Protein 5AFW (pdb70)

Solvent-accessible surface area: 10982 Å² total

Sequence (169 aa):
EFETIERFMDCRIGRKGATGATTTIYAVEADGDPNAGFEKNKEPGEIQYLIKWKGWSHIHNTWETEETLKQQQNVRGMKKLDNYKKKDQETKRWYNCQQE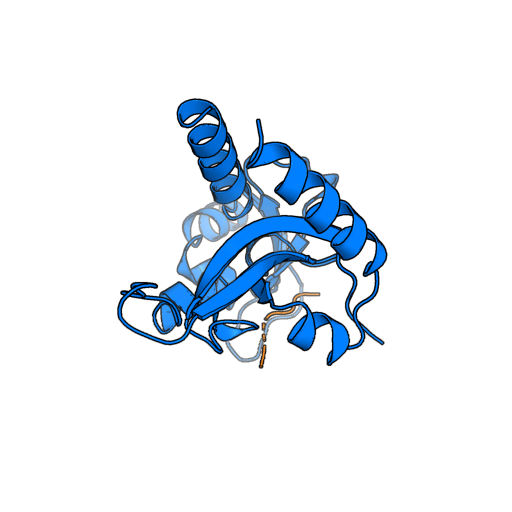LTDDLHKQYQIVERIIAHSNQKSAAGYPDYYCKWQGLPYSECSWEDGALISKKFQACIDEYFSRTSRRRA

Structure (mmCIF, N/CA/C/O backbone):
data_5AFW
#
_entry.id   5AFW
#
_cell.length_a   110.296
_cell.length_b   44.445
_cell.length_c   46.194
_cell.angle_alpha   90.00
_cell.angle_beta   90.00
_cell.angle_gamma   90.00
#
_symmetry.space_group_name_H-M   'P 21 21 2'
#
loop_
_entity.id
_entity.type
_entity.pdbx_description
1 polymer 'CHROMODOMAIN-HELICASE-DNA-BINDING PROTEIN 1'
2 polymer 'LYSINE-SPECIFIC HISTONE DEMETHYLASE 1A'
3 non-polymer 1,2-ETHANEDIOL
4 non-polymer 'CHLORIDE ION'
5 water water
#
loop_
_atom_site.group_PDB
_atom_site.id
_atom_site.type_symbol
_atom_site.label_atom_id
_atom_site.label_alt_id
_atom_site.label_comp_id
_atom_site.label_asym_id
_atom_site.label_entity_id
_atom_site.label_seq_id
_atom_site.pdbx_PDB_ins_code
_atom_site.Cartn_x
_atom_site.Cartn_y
_atom_site.Cartn_z
_atom_site.occupancy
_atom_site.B_iso_or_equiv
_atom_site.auth_seq_id
_atom_site.auth_comp_id
_atom_site.auth_asym_id
_atom_site.auth_atom_id
_atom_site.pdbx_PDB_model_num
ATOM 1 N N . GLU A 1 1 ? 16.700 -7.056 4.434 1.00 86.03 270 GLU A N 1
ATOM 2 C CA . GLU A 1 1 ? 15.645 -6.047 4.346 1.00 83.38 270 GLU A CA 1
ATOM 3 C C . GLU A 1 1 ? 16.203 -4.608 4.363 1.00 82.93 270 GLU A C 1
ATOM 4 O O . GLU A 1 1 ? 17.424 -4.410 4.448 1.00 83.00 270 GLU A O 1
ATOM 10 N N . PHE A 1 2 ? 15.300 -3.609 4.254 1.00 73.88 271 PHE A N 1
ATOM 11 C CA . PHE A 1 2 ? 15.674 -2.203 4.190 1.00 69.59 271 PHE A CA 1
ATOM 12 C C . PHE A 1 2 ? 14.781 -1.346 5.057 1.00 65.61 271 PHE A C 1
ATOM 13 O O . PHE A 1 2 ? 13.730 -1.797 5.508 1.00 66.34 271 PHE A O 1
ATOM 21 N N . GLU A 1 3 ? 15.190 -0.093 5.267 1.00 56.25 272 GLU A N 1
ATOM 22 C CA . GLU A 1 3 ? 14.392 0.853 6.032 1.00 51.56 272 GLU A CA 1
ATOM 23 C C . GLU A 1 3 ? 13.397 1.528 5.103 1.00 52.52 272 GLU A C 1
ATOM 24 O O . GLU A 1 3 ? 13.550 1.510 3.871 1.00 52.38 272 GLU A O 1
ATOM 30 N N . THR A 1 4 ? 12.351 2.098 5.701 1.00 46.18 273 THR A N 1
ATOM 31 C CA . THR A 1 4 ? 11.313 2.774 4.937 1.00 46.73 273 THR A CA 1
ATOM 32 C C . THR A 1 4 ? 11.096 4.128 5.549 1.00 46.66 273 THR A C 1
ATOM 33 O O . THR A 1 4 ? 10.927 4.238 6.771 1.00 44.14 273 THR A O 1
ATOM 37 N N . ILE A 1 5 ? 11.070 5.154 4.694 1.00 43.74 274 ILE A N 1
ATOM 38 C CA . ILE A 1 5 ? 10.814 6.524 5.132 1.00 42.89 274 ILE A CA 1
ATOM 39 C C . ILE A 1 5 ? 9.318 6.596 5.474 1.00 46.98 274 ILE A C 1
ATOM 40 O O . ILE A 1 5 ? 8.490 6.178 4.656 1.00 48.97 274 ILE A O 1
ATOM 45 N N . GLU A 1 6 ? 8.991 7.135 6.667 1.00 43.06 275 GLU A N 1
ATOM 46 C CA . GLU A 1 6 ? 7.573 7.329 7.001 1.00 43.46 275 GLU A CA 1
ATOM 47 C C . GLU A 1 6 ? 7.191 8.766 6.648 1.00 48.63 275 GLU A C 1
ATOM 48 O O . GLU A 1 6 ? 6.183 8.977 5.997 1.00 49.85 275 GLU A O 1
ATOM 54 N N . ARG A 1 7 ? 7.970 9.752 7.113 1.00 44.89 276 ARG A N 1
ATOM 55 C CA . ARG A 1 7 ? 7.679 11.175 6.939 1.00 46.58 276 ARG A CA 1
ATOM 56 C C . ARG A 1 7 ? 8.942 12.023 6.963 1.00 47.85 276 ARG A C 1
ATOM 57 O O . ARG A 1 7 ? 9.846 11.749 7.756 1.00 44.54 276 ARG A O 1
ATOM 65 N N . PHE A 1 8 ? 8.969 13.087 6.123 1.00 47.24 277 PHE A N 1
ATOM 66 C CA . PHE A 1 8 ? 10.018 14.116 6.067 1.00 45.87 277 PHE A CA 1
ATOM 67 C C . PHE A 1 8 ? 9.577 15.125 7.117 1.00 50.44 277 PHE A C 1
ATOM 68 O O . PHE A 1 8 ? 8.443 15.635 7.060 1.00 52.35 277 PHE A O 1
ATOM 76 N N . MET A 1 9 ? 10.407 15.291 8.151 1.00 44.67 278 MET A N 1
ATOM 77 C CA . MET A 1 9 ? 10.136 16.122 9.329 1.00 44.10 278 MET A CA 1
ATOM 78 C C . MET A 1 9 ? 10.650 17.545 9.195 1.00 50.69 278 MET A C 1
ATOM 79 O O . MET A 1 9 ? 10.087 18.469 9.782 1.00 52.12 278 MET A O 1
ATOM 84 N N . ASP A 1 10 ? 11.767 17.722 8.489 1.00 45.79 279 ASP A N 1
ATOM 85 C CA . ASP A 1 10 ? 12.406 19.025 8.407 1.00 46.64 279 ASP A CA 1
ATOM 86 C C . ASP A 1 10 ? 13.487 18.958 7.333 1.00 49.51 279 ASP A C 1
ATOM 87 O O . ASP A 1 10 ? 13.751 17.891 6.773 1.00 45.99 279 ASP A O 1
ATOM 92 N N . CYS A 1 11 ? 14.053 20.114 7.013 1.00 51.06 280 CYS A N 1
ATOM 93 C CA . CYS A 1 11 ? 15.085 20.289 5.999 1.00 53.37 280 CYS A CA 1
ATOM 94 C C . CYS A 1 11 ? 16.060 21.350 6.479 1.00 53.31 280 CYS A C 1
ATOM 95 O O . CYS A 1 11 ? 15.660 22.301 7.149 1.00 55.10 280 CYS A O 1
ATOM 98 N N . ARG A 1 12 ? 17.348 21.191 6.160 1.00 46.02 281 ARG A N 1
ATOM 99 C CA . ARG A 1 12 ? 18.327 22.201 6.519 1.00 45.41 281 ARG A CA 1
ATOM 100 C C . ARG A 1 12 ? 19.495 22.157 5.548 1.00 47.33 281 ARG A C 1
ATOM 101 O O . ARG A 1 12 ? 19.643 21.201 4.779 1.00 45.39 281 ARG A O 1
ATOM 109 N N . ILE A 1 13 ? 20.335 23.183 5.615 1.00 44.61 282 ILE A N 1
ATOM 110 C CA . ILE A 1 13 ? 21.660 23.186 5.004 1.00 43.02 282 ILE A CA 1
ATOM 111 C C . ILE A 1 13 ? 22.520 22.878 6.221 1.00 45.85 282 ILE A C 1
ATOM 112 O O . ILE A 1 13 ? 22.502 23.641 7.199 1.00 47.35 282 ILE A O 1
ATOM 117 N N . GLY A 1 14 ? 23.209 21.748 6.187 1.00 40.05 283 GLY A N 1
ATOM 118 C CA . GLY A 1 14 ? 24.038 21.319 7.312 1.00 37.29 283 GLY A CA 1
ATOM 119 C C . GLY A 1 14 ? 25.444 20.931 6.881 1.00 40.98 283 GLY A C 1
ATOM 120 O O . GLY A 1 14 ? 25.741 20.804 5.682 1.00 41.61 283 GLY A O 1
ATOM 121 N N . ARG A 1 15 ? 26.307 20.740 7.856 1.00 38.10 284 ARG A N 1
ATOM 122 C CA . ARG A 1 15 ? 27.698 20.353 7.620 1.00 37.49 284 ARG A CA 1
ATOM 123 C C . ARG A 1 15 ? 27.785 19.055 6.801 1.00 40.60 284 ARG A C 1
ATOM 124 O O . ARG A 1 15 ? 27.089 18.088 7.110 1.00 38.74 284 ARG A O 1
ATOM 132 N N . LYS A 1 16 ? 28.647 19.019 5.771 1.00 40.57 285 LYS A N 1
ATOM 133 C CA . LYS A 1 16 ? 28.793 17.801 4.970 1.00 40.59 285 LYS A CA 1
ATOM 134 C C . LYS A 1 16 ? 29.190 16.631 5.879 1.00 41.60 285 LYS A C 1
ATOM 135 O O . LYS A 1 16 ? 30.158 16.742 6.636 1.00 41.60 285 LYS A O 1
ATOM 141 N N . GLY A 1 17 ? 28.427 15.534 5.776 1.00 41.07 286 GLY A N 1
ATOM 142 C CA . GLY A 1 17 ? 28.618 14.305 6.540 1.00 39.11 286 GLY A CA 1
ATOM 143 C C . GLY A 1 17 ? 27.864 14.256 7.857 1.00 39.80 286 GLY A C 1
ATOM 144 O O . GLY A 1 17 ? 27.916 13.232 8.550 1.00 39.41 286 GLY A O 1
ATOM 145 N N . ALA A 1 18 ? 27.170 15.356 8.247 1.00 37.80 287 ALA A N 1
ATOM 146 C CA . ALA A 1 18 ? 26.414 15.361 9.523 1.00 35.01 287 ALA A CA 1
ATOM 147 C C . ALA A 1 18 ? 25.054 14.692 9.310 1.00 35.19 287 ALA A C 1
ATOM 148 O O . ALA A 1 18 ? 24.014 15.334 9.391 1.00 33.53 287 ALA A O 1
ATOM 150 N N . THR A 1 19 ? 25.087 13.377 9.042 1.00 33.81 288 THR A N 1
ATOM 151 C CA . THR A 1 19 ? 23.900 12.553 8.752 1.00 33.02 288 THR A CA 1
ATOM 152 C C . THR A 1 19 ? 24.031 11.167 9.376 1.00 37.95 288 THR A C 1
ATOM 153 O O . THR A 1 19 ? 25.154 10.765 9.746 1.00 36.92 288 THR A O 1
ATOM 157 N N . GLY A 1 20 ? 22.907 10.438 9.431 1.00 36.18 289 GLY A N 1
ATOM 158 C CA . GLY A 1 20 ? 22.905 9.054 9.882 1.00 35.69 289 GLY A CA 1
ATOM 159 C C . GLY A 1 20 ? 22.836 8.899 11.376 1.00 36.19 289 GLY A C 1
ATOM 160 O O . GLY A 1 20 ? 22.367 9.801 12.071 1.00 33.26 289 GLY A O 1
ATOM 161 N N . ALA A 1 21 ? 23.276 7.740 11.865 1.00 35.62 290 ALA A N 1
ATOM 162 C CA . ALA A 1 21 ? 23.151 7.347 13.278 1.00 35.16 290 ALA A CA 1
ATOM 163 C C . ALA A 1 21 ? 23.686 8.381 14.311 1.00 37.05 290 ALA A C 1
ATOM 164 O O . ALA A 1 21 ? 23.151 8.476 15.428 1.00 36.44 290 ALA A O 1
ATOM 166 N N . THR A 1 22 ? 24.748 9.144 13.956 1.00 33.60 291 THR A N 1
ATOM 167 C CA . THR A 1 22 ? 25.330 10.148 14.868 1.00 32.78 291 THR A CA 1
ATOM 168 C C . THR A 1 22 ? 24.438 11.370 15.060 1.00 35.11 291 THR A C 1
ATOM 169 O O . THR A 1 22 ? 24.752 12.240 15.874 1.00 34.52 291 THR A O 1
ATOM 173 N N . THR A 1 23 ? 23.307 11.436 14.319 1.00 30.86 292 THR A N 1
ATOM 174 C CA . THR A 1 23 ? 22.409 12.589 14.446 1.00 29.95 292 THR A CA 1
ATOM 175 C C . THR A 1 23 ? 21.138 12.320 15.241 1.00 32.41 292 THR A C 1
ATOM 176 O O . THR A 1 23 ? 20.326 13.238 15.380 1.00 31.24 292 THR A O 1
ATOM 180 N N . THR A 1 24 ? 20.967 11.091 15.799 1.00 29.59 293 THR A N 1
ATOM 181 C CA . THR A 1 24 ? 19.777 10.854 16.644 1.00 29.10 293 THR A CA 1
ATOM 182 C C . THR A 1 24 ? 19.946 11.748 17.886 1.00 31.98 293 THR A C 1
ATOM 183 O O . THR A 1 24 ? 21.079 12.073 18.297 1.00 31.99 293 THR A O 1
ATOM 187 N N . ILE A 1 25 ? 18.824 12.105 18.514 1.00 30.59 294 ILE A N 1
ATOM 188 C CA . ILE A 1 25 ? 18.894 12.952 19.717 1.00 30.71 294 ILE A CA 1
ATOM 189 C C . ILE A 1 25 ? 19.780 12.319 20.804 1.00 35.67 294 ILE A C 1
ATOM 190 O O . ILE A 1 25 ? 20.523 13.041 21.458 1.00 36.39 294 ILE A O 1
ATOM 195 N N . TYR A 1 26 ? 19.773 10.988 20.925 1.00 33.26 295 TYR A N 1
ATOM 196 C CA . TYR A 1 26 ? 20.579 10.306 21.969 1.00 34.07 295 TYR A CA 1
ATOM 197 C C . TYR A 1 26 ? 22.066 10.223 21.608 1.00 35.68 295 TYR A C 1
ATOM 198 O O . TYR A 1 26 ? 22.918 10.290 22.499 1.00 36.45 295 TYR A O 1
ATOM 207 N N . ALA A 1 27 ? 22.394 10.173 20.298 1.00 32.96 296 ALA A N 1
ATOM 208 C CA . ALA A 1 27 ? 23.807 10.219 19.907 1.00 34.12 296 ALA A CA 1
ATOM 209 C C . ALA A 1 27 ? 24.311 11.677 20.151 1.00 36.61 296 ALA A C 1
ATOM 210 O O . ALA A 1 27 ? 25.412 11.861 20.672 1.00 38.89 296 ALA A O 1
ATOM 212 N N . VAL A 1 28 ? 23.468 12.698 19.843 1.00 33.07 297 VAL A N 1
ATOM 213 C CA . VAL A 1 28 ? 23.790 14.123 20.044 1.00 34.19 297 VAL A CA 1
ATOM 214 C C . VAL A 1 28 ? 24.056 14.381 21.529 1.00 40.85 297 VAL A C 1
ATOM 215 O O . VAL A 1 28 ? 25.051 15.031 21.882 1.00 42.23 297 VAL A O 1
ATOM 219 N N . GLU A 1 29 ? 23.189 13.852 22.385 1.00 37.70 298 GLU A N 1
ATOM 220 C CA . GLU A 1 29 ? 23.330 14.016 23.827 1.00 39.70 298 GLU A CA 1
ATOM 221 C C . GLU A 1 29 ? 24.589 13.348 24.382 1.00 45.64 298 GLU A C 1
ATOM 222 O O . GLU A 1 29 ? 25.218 13.872 25.301 1.00 48.83 298 GLU A O 1
ATOM 228 N N . ALA A 1 30 ? 24.957 12.194 23.829 1.00 40.89 299 ALA A N 1
ATOM 229 C CA . ALA A 1 30 ? 26.152 11.474 24.306 1.00 42.95 299 ALA A CA 1
ATOM 230 C C . ALA A 1 30 ? 27.472 11.999 23.748 1.00 48.32 299 ALA A C 1
ATOM 231 O O . ALA A 1 30 ? 28.458 12.072 24.493 1.00 49.46 299 ALA A O 1
ATOM 233 N N . ASP A 1 31 ? 27.500 12.386 22.448 1.00 42.32 300 ASP A N 1
ATOM 234 C CA . ASP A 1 31 ? 28.749 12.749 21.773 1.00 43.33 300 ASP A CA 1
ATOM 235 C C . ASP A 1 31 ? 28.817 14.126 21.132 1.00 46.36 300 ASP A C 1
ATOM 236 O O . ASP A 1 31 ? 29.857 14.478 20.591 1.00 46.91 300 ASP A O 1
ATOM 241 N N . GLY A 1 32 ? 27.762 14.911 21.230 1.00 40.64 301 GLY A N 1
ATOM 242 C CA . GLY A 1 32 ? 27.733 16.237 20.637 1.00 39.49 301 GLY A CA 1
ATOM 243 C C . GLY A 1 32 ? 27.129 16.187 19.256 1.00 41.63 301 GLY A C 1
ATOM 244 O O . GLY A 1 32 ? 27.125 15.150 18.592 1.00 38.47 301 GLY A O 1
ATOM 245 N N . ASP A 1 33 ? 26.546 17.299 18.861 1.00 39.83 302 ASP A N 1
ATOM 246 C CA . ASP A 1 33 ? 25.892 17.387 17.578 1.00 37.66 302 ASP A CA 1
ATOM 247 C C . ASP A 1 33 ? 26.943 17.409 16.446 1.00 41.25 302 ASP A C 1
ATOM 248 O O . ASP A 1 33 ? 27.814 18.272 16.464 1.00 41.05 302 ASP A O 1
ATOM 253 N N . PRO A 1 34 ? 26.894 16.464 15.454 1.00 37.04 303 PRO A N 1
ATOM 254 C CA . PRO A 1 34 ? 27.862 16.508 14.338 1.00 37.10 303 PRO A CA 1
ATOM 255 C C . PRO A 1 34 ? 27.748 17.795 13.537 1.00 38.61 303 PRO A C 1
ATOM 256 O O . PRO A 1 34 ? 28.684 18.148 12.832 1.00 38.10 303 PRO A O 1
ATOM 260 N N . ASN A 1 35 ? 26.619 18.496 13.659 1.00 36.20 304 ASN A N 1
ATOM 261 C CA . ASN A 1 35 ? 26.383 19.748 12.944 1.00 37.17 304 ASN A CA 1
ATOM 262 C C . ASN A 1 35 ? 26.642 20.957 13.876 1.00 39.31 304 ASN A C 1
ATOM 263 O O . ASN A 1 35 ? 26.349 22.062 13.466 1.00 38.29 304 ASN A O 1
ATOM 268 N N . ALA A 1 36 ? 27.111 20.767 15.147 1.00 39.50 305 ALA A N 1
ATOM 269 C CA . ALA A 1 36 ? 27.298 21.936 16.034 1.00 39.67 305 ALA A CA 1
ATOM 270 C C . ALA A 1 36 ? 28.219 23.012 15.476 1.00 43.19 305 ALA A C 1
ATOM 271 O O . ALA A 1 36 ? 29.274 22.692 14.936 1.00 42.17 305 ALA A O 1
ATOM 273 N N . GLY A 1 37 ? 27.793 24.271 15.636 1.00 43.03 306 GLY A N 1
ATOM 274 C CA . GLY A 1 37 ? 28.525 25.463 15.215 1.00 44.36 306 GLY A CA 1
ATOM 275 C C . GLY A 1 37 ? 28.655 25.633 13.720 1.00 46.88 306 GLY A C 1
ATOM 276 O O . GLY A 1 37 ? 29.523 26.388 13.264 1.00 50.09 306 GLY A O 1
ATOM 277 N N . PHE A 1 38 ? 27.828 24.898 12.929 1.00 41.04 307 PHE A N 1
ATOM 278 C CA . PHE A 1 38 ? 27.889 24.989 11.456 1.00 39.34 307 PHE A CA 1
ATOM 279 C C . PHE A 1 38 ? 27.426 26.331 11.007 1.00 46.74 307 PHE A C 1
ATOM 280 O O . PHE A 1 38 ? 26.314 26.760 11.363 1.00 47.26 307 PHE A O 1
ATOM 288 N N . GLU A 1 39 ? 28.238 26.967 10.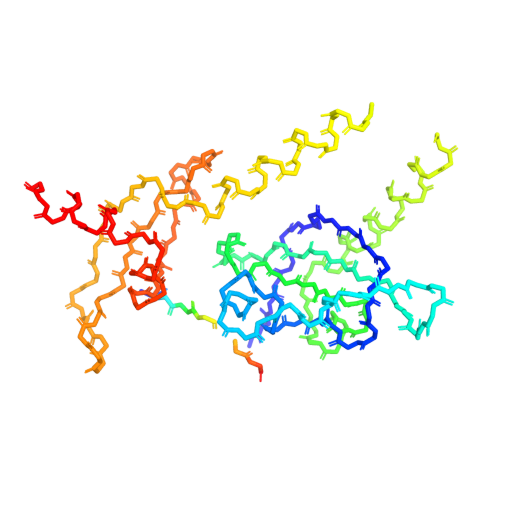151 1.00 43.92 308 GLU A N 1
ATOM 289 C CA . GLU A 1 39 ? 27.909 28.252 9.585 1.00 44.85 308 GLU A CA 1
ATOM 290 C C . GLU A 1 39 ? 28.051 28.072 8.086 1.00 48.07 308 GLU A C 1
ATOM 291 O O . GLU A 1 39 ? 29.175 27.880 7.608 1.00 46.39 308 GLU A O 1
ATOM 297 N N . LYS A 1 40 ? 26.910 28.058 7.349 1.00 45.05 309 LYS A N 1
ATOM 298 C CA . LYS A 1 40 ? 26.931 27.797 5.897 1.00 45.47 309 LYS A CA 1
ATOM 299 C C . LYS A 1 40 ? 27.795 28.752 5.055 1.00 52.39 309 LYS A C 1
ATOM 300 O O . LYS A 1 40 ? 28.059 28.418 3.897 1.00 52.87 309 LYS A O 1
ATOM 306 N N . ASN A 1 41 ? 28.243 29.905 5.600 1.00 51.29 310 ASN A N 1
ATOM 307 C CA . ASN A 1 41 ? 29.081 30.852 4.851 1.00 53.22 310 ASN A CA 1
ATOM 308 C C . ASN A 1 41 ? 30.589 30.676 5.134 1.00 54.13 310 ASN A C 1
ATOM 309 O O . ASN A 1 41 ? 31.419 31.442 4.623 1.00 53.48 310 ASN A O 1
ATOM 314 N N . LYS A 1 42 ? 30.928 29.657 5.942 1.00 50.62 311 LYS A N 1
ATOM 315 C CA . LYS A 1 42 ? 32.301 29.391 6.402 1.00 49.85 311 LYS A CA 1
ATOM 316 C C . LYS A 1 42 ? 32.833 27.993 6.067 1.00 48.20 311 LYS A C 1
ATOM 317 O O . LYS A 1 42 ? 34.029 27.754 6.266 1.00 47.76 311 LYS A O 1
ATOM 323 N N . GLU A 1 43 ? 31.972 27.071 5.603 1.00 44.88 312 GLU A N 1
ATOM 324 C CA . GLU A 1 43 ? 32.389 25.695 5.309 1.00 44.09 312 GLU A CA 1
ATOM 325 C C . GLU A 1 43 ? 31.433 24.936 4.376 1.00 47.70 312 GLU A C 1
ATOM 326 O O . GLU A 1 43 ? 30.283 25.355 4.225 1.00 45.84 312 GLU A O 1
ATOM 332 N N . PRO A 1 44 ? 31.884 23.803 3.757 1.00 47.06 313 PRO A N 1
ATOM 333 C CA . PRO A 1 44 ? 30.988 23.037 2.867 1.00 47.36 313 PRO A CA 1
ATOM 334 C C . PRO A 1 44 ? 29.707 22.558 3.552 1.00 46.96 313 PRO A C 1
ATOM 335 O O . PRO A 1 44 ? 29.726 22.050 4.675 1.00 42.95 313 PRO A O 1
ATOM 339 N N . GLY A 1 45 ? 28.604 22.743 2.856 1.00 45.42 314 GLY A N 1
ATOM 340 C CA . GLY A 1 45 ? 27.302 22.327 3.370 1.00 43.84 314 GLY A CA 1
ATOM 341 C C . GLY A 1 45 ? 26.560 21.509 2.346 1.00 46.91 314 GLY A C 1
ATOM 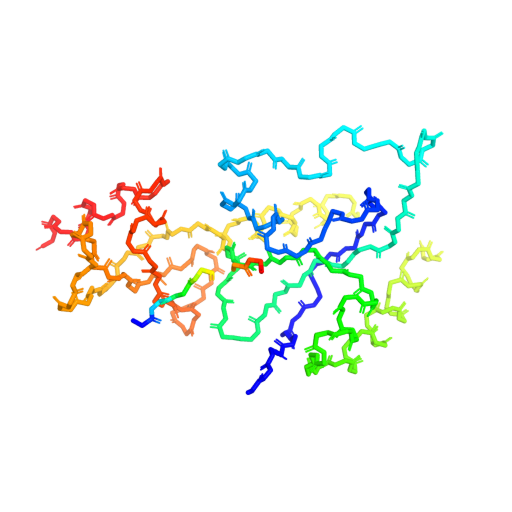342 O O . GLY A 1 45 ? 26.945 21.478 1.174 1.00 48.61 314 GLY A O 1
ATOM 343 N N . GLU A 1 46 ? 25.507 20.829 2.775 1.00 42.72 315 GLU A N 1
ATOM 344 C CA . GLU A 1 46 ? 24.678 20.036 1.851 1.00 43.91 315 GLU A CA 1
ATOM 345 C C . GLU A 1 46 ? 23.251 20.064 2.381 1.00 46.06 315 GLU A C 1
ATOM 346 O O . GLU A 1 46 ? 23.032 20.273 3.587 1.00 43.12 315 GLU A O 1
ATOM 352 N N . ILE A 1 47 ? 22.292 19.832 1.505 1.00 44.79 316 ILE A N 1
ATOM 353 C CA . ILE A 1 47 ? 20.887 19.775 1.910 1.00 43.22 316 ILE A CA 1
ATOM 354 C C . ILE A 1 47 ? 20.628 18.454 2.621 1.00 46.41 316 ILE A C 1
ATOM 355 O O . ILE A 1 47 ? 20.896 17.383 2.069 1.00 46.18 316 ILE A O 1
ATOM 360 N N . GLN A 1 48 ? 20.128 18.533 3.865 1.00 41.06 317 GLN A N 1
ATOM 361 C CA . GLN A 1 48 ? 19.840 17.364 4.690 1.00 39.12 317 GLN A CA 1
ATOM 362 C C . GLN A 1 48 ? 18.386 17.379 5.112 1.00 41.92 317 GLN A C 1
ATOM 363 O O . GLN A 1 48 ? 17.811 18.442 5.307 1.00 42.16 317 GLN A O 1
ATOM 369 N N . TYR A 1 49 ? 17.786 16.201 5.178 1.00 38.20 318 TYR A N 1
ATOM 370 C CA . TYR A 1 49 ? 16.365 16.010 5.503 1.00 38.05 318 TYR A CA 1
ATOM 371 C C . TYR A 1 49 ? 16.252 15.258 6.809 1.00 38.72 318 TYR A C 1
ATOM 372 O O . TYR A 1 49 ? 16.926 14.233 6.995 1.00 37.63 318 TYR A O 1
ATOM 381 N N . LEU A 1 50 ? 15.353 15.714 7.693 1.00 37.90 319 LEU A N 1
ATOM 382 C CA . LEU A 1 5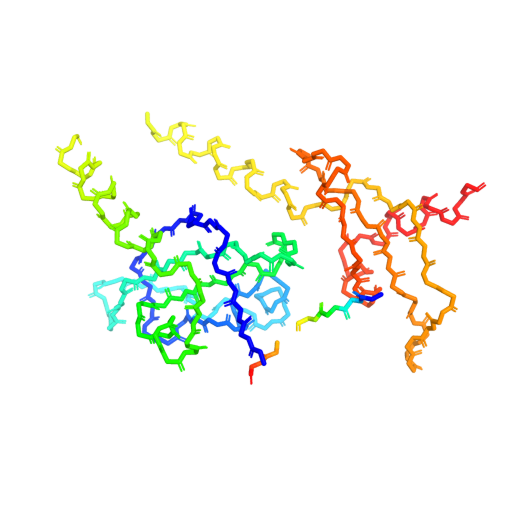0 ? 15.156 15.008 8.946 1.00 34.28 319 LEU A CA 1
ATOM 383 C C . LEU A 1 50 ? 14.052 13.951 8.712 1.00 39.30 319 LEU A C 1
ATOM 384 O O . LEU A 1 50 ? 12.931 14.289 8.329 1.00 39.86 319 LEU A O 1
ATOM 389 N N . ILE A 1 51 ? 14.408 12.674 8.904 1.00 35.63 320 ILE A N 1
ATOM 390 C CA . ILE A 1 51 ? 13.532 11.546 8.620 1.00 34.84 320 ILE A CA 1
ATOM 391 C C . ILE A 1 51 ? 12.947 10.860 9.842 1.00 34.78 320 ILE A C 1
ATOM 392 O O . ILE A 1 51 ? 13.704 10.464 10.749 1.00 33.62 320 ILE A O 1
ATOM 397 N N . LYS A 1 52 ? 11.591 10.655 9.806 1.00 33.94 321 LYS A N 1
ATOM 398 C CA . LYS A 1 52 ? 10.896 9.795 10.742 1.00 33.38 321 LYS A CA 1
ATOM 399 C C . LYS A 1 52 ? 10.793 8.462 9.967 1.00 36.56 321 LYS A C 1
ATOM 400 O O . LYS A 1 52 ? 10.248 8.426 8.850 1.00 38.55 321 LYS A O 1
ATOM 406 N N . TRP A 1 53 ? 11.342 7.399 10.551 1.00 35.34 322 TRP A N 1
ATOM 407 C CA . TRP A 1 53 ? 11.390 6.069 9.945 1.00 36.60 322 TRP A CA 1
ATOM 408 C C . TRP A 1 53 ? 10.197 5.217 10.346 1.00 40.03 322 TRP A C 1
ATOM 409 O O . TRP A 1 53 ? 9.802 5.230 11.518 1.00 37.03 322 TRP A O 1
ATOM 420 N N . LYS A 1 54 ? 9.722 4.383 9.408 1.00 39.95 323 LYS A N 1
ATOM 421 C CA . LYS A 1 54 ? 8.618 3.451 9.639 1.00 39.86 323 LYS A CA 1
ATOM 422 C C . LYS A 1 54 ? 9.109 2.371 10.618 1.00 41.42 323 LYS A C 1
ATOM 423 O O . LYS A 1 54 ? 10.199 1.800 10.438 1.00 41.94 323 LYS A O 1
ATOM 429 N N . GLY A 1 55 ? 8.357 2.198 11.700 1.00 40.12 324 GLY A N 1
ATOM 430 C CA . GLY A 1 55 ? 8.684 1.214 12.726 1.00 40.43 324 GLY A CA 1
ATOM 431 C C . GLY A 1 55 ? 9.678 1.636 13.785 1.00 42.41 324 GLY A C 1
ATOM 432 O O . GLY A 1 55 ? 10.037 0.819 14.635 1.00 43.51 324 GLY A O 1
ATOM 433 N N . TRP A 1 56 ? 10.148 2.899 13.748 1.00 39.19 325 TRP A N 1
ATOM 434 C CA . TRP A 1 56 ? 11.081 3.460 14.759 1.00 36.32 325 TRP A CA 1
ATOM 435 C C . TRP A 1 56 ? 10.466 4.746 15.323 1.00 35.78 325 TRP A C 1
ATOM 436 O O . TRP A 1 56 ? 10.075 5.614 14.534 1.00 35.81 325 TRP A O 1
ATOM 447 N N . SER A 1 57 ? 10.442 4.921 16.657 1.00 30.83 326 SER A N 1
ATOM 448 C CA . SER A 1 57 ? 9.863 6.144 17.218 1.00 30.16 326 SER A CA 1
ATOM 449 C C . SER A 1 57 ? 10.703 7.386 16.864 1.00 31.83 326 SER A C 1
ATOM 450 O O . SER A 1 57 ? 11.847 7.259 16.376 1.00 32.15 326 SER A O 1
ATOM 453 N N . HIS A 1 58 ? 10.147 8.581 17.169 1.00 31.98 327 HIS A N 1
ATOM 454 C CA . HIS A 1 58 ? 10.792 9.870 16.868 1.00 31.43 327 HIS A CA 1
ATOM 455 C C . HIS A 1 58 ? 12.178 10.065 17.520 1.00 31.32 327 HIS A C 1
ATOM 456 O O . HIS A 1 58 ? 12.985 10.839 16.991 1.00 31.12 327 HIS A O 1
ATOM 463 N N . ILE A 1 59 ? 12.475 9.388 18.654 1.00 28.19 328 ILE A N 1
ATOM 464 C CA . ILE A 1 59 ? 13.846 9.514 19.189 1.00 29.07 328 ILE A CA 1
ATOM 465 C C . ILE A 1 59 ? 14.916 8.982 18.210 1.00 31.04 328 ILE A C 1
ATOM 466 O O . ILE A 1 59 ? 16.066 9.394 18.309 1.00 31.46 328 ILE A O 1
ATOM 471 N N . HIS A 1 60 ? 14.522 8.117 17.241 1.00 29.82 329 HIS A N 1
ATOM 472 C CA . HIS A 1 60 ? 15.444 7.525 16.242 1.00 30.19 329 HIS A CA 1
ATOM 473 C C . HIS A 1 60 ? 15.515 8.296 14.927 1.00 33.33 329 HIS A C 1
ATOM 474 O O . HIS A 1 60 ? 16.198 7.848 14.000 1.00 32.15 329 HIS A O 1
ATOM 481 N N . ASN A 1 61 ? 14.862 9.489 14.859 1.00 29.30 330 ASN A N 1
ATOM 482 C CA . ASN A 1 61 ? 14.901 10.300 13.622 1.00 28.73 330 ASN A CA 1
ATOM 483 C C . ASN A 1 61 ? 16.357 10.661 13.321 1.00 30.66 330 ASN A C 1
ATOM 484 O O . ASN A 1 61 ? 17.139 10.936 14.234 1.00 30.36 330 ASN A O 1
ATOM 489 N N . THR A 1 62 ? 16.697 10.662 12.023 1.00 30.33 331 THR A N 1
ATOM 490 C CA . THR A 1 62 ? 18.062 11.002 11.613 1.00 31.31 331 THR A CA 1
ATOM 491 C C . THR A 1 62 ? 18.030 11.987 10.478 1.00 32.96 331 THR A C 1
ATOM 492 O O . THR A 1 62 ? 17.057 12.024 9.722 1.00 34.12 331 THR A O 1
ATOM 496 N N . TRP A 1 63 ? 19.093 12.796 10.360 1.00 31.51 332 TRP A N 1
ATOM 497 C CA . TRP A 1 63 ? 19.278 13.685 9.208 1.00 32.82 332 TRP A CA 1
ATOM 498 C C . TRP A 1 63 ? 19.918 12.837 8.097 1.00 35.83 332 TRP A C 1
ATOM 499 O O . TRP A 1 63 ? 20.837 12.046 8.362 1.00 33.73 332 TRP A O 1
ATOM 510 N N . GLU A 1 64 ? 19.460 13.019 6.852 1.00 35.48 333 GLU A N 1
ATOM 511 C CA . GLU A 1 64 ? 19.964 12.230 5.716 1.00 36.87 333 GLU A CA 1
ATOM 512 C C . GLU A 1 64 ? 20.045 13.101 4.520 1.00 40.06 333 GLU A C 1
ATOM 513 O O . GLU A 1 64 ? 19.285 14.056 4.442 1.00 42.13 333 GLU A O 1
ATOM 519 N N . THR A 1 65 ? 20.873 12.730 3.517 1.00 39.48 334 THR A N 1
ATOM 520 C CA . THR A 1 65 ? 20.871 13.456 2.252 1.00 41.19 334 THR A CA 1
ATOM 521 C C . THR A 1 65 ? 20.180 12.524 1.254 1.00 47.01 334 THR A C 1
ATOM 522 O O . THR A 1 65 ? 19.989 11.328 1.518 1.00 44.10 334 THR A O 1
ATOM 526 N N . GLU A 1 66 ? 19.883 13.044 0.082 1.00 48.33 335 GLU A N 1
ATOM 527 C CA . GLU A 1 66 ? 19.312 12.233 -0.988 1.00 49.67 335 GLU A CA 1
ATOM 528 C C . GLU A 1 66 ? 20.312 11.081 -1.296 1.00 50.12 335 GLU A C 1
ATOM 529 O O . GLU A 1 66 ? 19.902 9.931 -1.450 1.00 48.98 335 GLU A O 1
ATOM 535 N N . GLU A 1 67 ? 21.612 11.389 -1.243 1.00 47.90 336 GLU A N 1
ATOM 536 C CA . GLU A 1 67 ? 22.693 10.436 -1.438 1.00 48.65 336 GLU A CA 1
ATOM 537 C C . GLU A 1 67 ? 22.624 9.296 -0.425 1.00 48.38 336 GLU A C 1
ATOM 538 O O . GLU A 1 67 ? 22.596 8.146 -0.841 1.00 50.07 336 GLU A O 1
ATOM 544 N N . THR A 1 68 ? 22.584 9.600 0.880 1.00 42.36 337 THR A N 1
ATOM 545 C CA . THR A 1 68 ? 22.529 8.555 1.909 1.00 41.04 337 THR A CA 1
ATOM 546 C C . THR A 1 68 ? 21.241 7.753 1.809 1.00 45.84 337 THR A C 1
ATOM 547 O O . THR A 1 68 ? 21.284 6.537 1.945 1.00 48.99 337 THR A O 1
ATOM 551 N N . LEU A 1 69 ? 20.135 8.396 1.460 1.00 42.55 338 LEU A N 1
ATOM 552 C CA . LEU A 1 69 ? 18.885 7.668 1.252 1.00 44.25 338 LEU A CA 1
ATOM 553 C C . LEU A 1 69 ? 19.016 6.673 0.100 1.00 49.71 338 LEU A C 1
ATOM 554 O O . LEU A 1 69 ? 18.637 5.507 0.237 1.00 50.34 338 LEU A O 1
ATOM 559 N N . LYS A 1 70 ? 19.622 7.113 -1.017 1.00 49.18 339 LYS A N 1
ATOM 560 C CA . LYS A 1 70 ? 19.791 6.236 -2.174 1.00 51.08 339 LYS A CA 1
ATOM 561 C C . LYS A 1 70 ? 20.796 5.119 -1.919 1.00 56.62 339 LYS A C 1
ATOM 562 O O . LYS A 1 70 ? 20.548 3.983 -2.314 1.00 57.82 339 LYS A O 1
ATOM 568 N N . GLN A 1 71 ? 21.905 5.429 -1.212 1.00 52.98 340 GLN A N 1
ATOM 569 C CA . GLN A 1 71 ? 22.956 4.458 -0.869 1.00 54.21 340 GLN A CA 1
ATOM 570 C C . GLN A 1 71 ? 22.466 3.344 0.064 1.00 56.40 340 GLN A C 1
ATOM 571 O O . GLN A 1 71 ? 22.987 2.224 -0.015 1.00 57.89 340 GLN A O 1
ATOM 577 N N . GLN A 1 72 ? 21.478 3.661 0.933 1.00 52.23 341 GLN A N 1
ATOM 578 C CA A GLN A 1 72 ? 20.964 2.649 1.850 0.50 51.51 341 GLN A CA 1
ATOM 579 C CA B GLN A 1 72 ? 20.856 2.767 1.923 0.50 51.40 341 GLN A CA 1
ATOM 580 C C . GLN A 1 72 ? 19.713 1.947 1.291 1.00 58.00 341 GLN A C 1
ATOM 581 O O . GLN A 1 72 ? 19.153 1.063 1.955 1.00 59.81 341 GLN A O 1
ATOM 592 N N . ASN A 1 73 ? 19.320 2.283 0.026 1.00 55.17 342 ASN A N 1
ATOM 593 C CA . ASN A 1 73 ? 18.211 1.669 -0.718 1.00 57.78 342 ASN A CA 1
ATOM 594 C C . ASN A 1 73 ? 16.905 1.728 0.088 1.00 61.68 342 ASN A C 1
ATOM 595 O O . ASN A 1 73 ? 16.151 0.743 0.155 1.00 62.83 342 ASN A O 1
ATOM 600 N N . VAL A 1 74 ? 16.652 2.882 0.716 1.00 55.47 343 VAL A N 1
ATOM 601 C CA . VAL A 1 74 ? 15.440 3.062 1.534 1.00 53.61 343 VAL A CA 1
ATOM 602 C C . VAL A 1 74 ? 14.197 3.069 0.678 1.00 60.08 343 VAL A C 1
ATOM 603 O O . VAL A 1 74 ? 14.242 3.481 -0.491 1.00 62.53 343 VAL A O 1
ATOM 607 N N . ARG A 1 75 ? 13.092 2.589 1.258 1.00 56.00 344 ARG A N 1
ATOM 608 C CA . ARG A 1 75 ? 11.796 2.597 0.599 1.00 59.68 344 ARG A CA 1
ATOM 609 C C . ARG A 1 75 ? 11.136 3.923 0.951 1.00 61.15 344 ARG A C 1
ATOM 610 O O . ARG A 1 75 ? 11.523 4.568 1.927 1.00 54.65 344 ARG A O 1
ATOM 618 N N . GLY A 1 76 ? 10.132 4.303 0.170 1.00 60.97 345 GLY A N 1
ATOM 619 C CA . GLY A 1 76 ? 9.407 5.543 0.395 1.00 60.00 345 GLY A CA 1
ATOM 620 C C . GLY A 1 76 ? 10.052 6.726 -0.281 1.00 62.79 345 GLY A C 1
ATOM 621 O O . GLY A 1 76 ? 9.715 7.865 0.040 1.00 61.56 345 GLY A O 1
ATOM 622 N N . MET A 1 77 ? 10.952 6.467 -1.263 1.00 61.20 346 MET A N 1
ATOM 623 C CA . MET A 1 77 ? 11.669 7.498 -2.017 1.00 62.12 346 MET A CA 1
ATOM 624 C C . MET A 1 77 ? 10.734 8.419 -2.782 1.00 68.59 346 MET A C 1
ATOM 625 O O . MET A 1 77 ? 11.110 9.555 -3.064 1.00 67.57 346 MET A O 1
ATOM 630 N N . LYS A 1 78 ? 9.478 7.974 -3.028 1.00 70.00 347 LYS A N 1
ATOM 631 C CA . LYS A 1 78 ? 8.474 8.810 -3.669 1.00 72.33 347 LYS A CA 1
ATOM 632 C C . LYS A 1 78 ? 8.213 10.048 -2.798 1.00 70.00 347 LYS A C 1
ATOM 633 O O . LYS A 1 78 ? 8.010 11.138 -3.334 1.00 70.79 347 LYS A O 1
ATOM 639 N N . LYS A 1 79 ? 8.284 9.885 -1.451 1.00 61.07 348 LYS A N 1
ATOM 640 C CA . LYS A 1 79 ? 8.059 10.980 -0.509 1.00 58.87 348 LYS A CA 1
ATOM 641 C C . LYS A 1 79 ? 9.130 12.076 -0.656 1.00 62.91 348 LYS A C 1
ATOM 642 O O . LYS A 1 79 ? 8.870 13.220 -0.293 1.00 62.53 348 LYS A O 1
ATOM 648 N N . LEU A 1 80 ? 10.348 11.711 -1.086 1.00 60.73 349 LEU A N 1
ATOM 649 C CA . LEU A 1 80 ? 11.437 12.669 -1.288 1.00 60.34 349 LEU A CA 1
ATOM 650 C C . LEU A 1 80 ? 11.080 13.583 -2.454 1.00 67.79 349 LEU A C 1
ATOM 651 O O . LEU A 1 80 ? 11.212 14.806 -2.336 1.00 66.96 349 LEU A O 1
ATOM 656 N N . ASP A 1 81 ? 10.637 12.991 -3.582 1.00 70.28 350 ASP A N 1
ATOM 657 C CA . ASP A 1 81 ? 10.228 13.759 -4.757 1.00 73.96 350 ASP A CA 1
ATOM 658 C C . ASP A 1 81 ? 9.071 14.688 -4.348 1.00 77.77 350 ASP A C 1
ATOM 659 O O . ASP A 1 81 ? 9.111 15.881 -4.655 1.00 79.05 350 ASP A O 1
ATOM 664 N N . ASN A 1 82 ? 8.126 14.163 -3.547 1.00 73.73 351 ASN A N 1
ATOM 665 C CA . ASN A 1 82 ? 6.975 14.899 -3.017 1.00 74.34 351 ASN A CA 1
ATOM 666 C C . ASN A 1 82 ? 7.384 16.040 -2.074 1.00 75.25 351 ASN A C 1
ATOM 667 O O . ASN A 1 82 ? 6.895 17.155 -2.228 1.00 76.19 351 ASN A O 1
ATOM 672 N N . TYR A 1 83 ? 8.291 15.776 -1.105 1.00 67.18 352 TYR A N 1
ATOM 673 C CA . TYR A 1 83 ? 8.729 16.804 -0.164 1.00 65.44 352 TYR A CA 1
ATOM 674 C C . TYR A 1 83 ? 9.503 17.933 -0.862 1.00 72.49 352 TYR A C 1
ATOM 675 O O . TYR A 1 83 ? 9.298 19.096 -0.515 1.00 73.03 352 TYR A O 1
ATOM 684 N N . LYS A 1 84 ? 10.405 17.588 -1.808 1.00 70.82 353 LYS A N 1
ATOM 685 C CA . LYS A 1 84 ? 11.204 18.561 -2.578 1.00 73.32 353 LYS A CA 1
ATOM 686 C C . LYS A 1 84 ? 10.311 19.534 -3.346 1.00 83.54 353 LYS A C 1
ATOM 687 O O . LYS A 1 84 ? 10.602 20.730 -3.362 1.00 85.52 353 LYS A O 1
ATOM 693 N N . LYS A 1 85 ? 9.203 19.029 -3.946 1.00 83.02 354 LYS A N 1
ATOM 694 C CA . LYS A 1 85 ? 8.228 19.847 -4.675 1.00 88.35 354 LYS A CA 1
ATOM 695 C C . LYS A 1 85 ? 7.535 20.806 -3.699 1.00 94.52 354 LYS A C 1
ATOM 696 O O . LYS A 1 85 ? 7.460 21.998 -3.980 1.00 97.42 354 LYS A O 1
ATOM 702 N N . LYS A 1 86 ? 7.098 20.294 -2.530 1.00 89.38 355 LYS A N 1
ATOM 703 C CA . LYS A 1 86 ? 6.410 21.066 -1.488 1.00 89.54 355 LYS A CA 1
ATOM 704 C C . LYS A 1 86 ? 7.305 22.139 -0.860 1.00 92.74 355 LYS A C 1
ATOM 705 O O . LYS A 1 86 ? 6.816 23.222 -0.541 1.00 93.68 355 LYS A O 1
ATOM 711 N N . ASP A 1 87 ? 8.598 21.825 -0.661 1.00 87.80 356 ASP A N 1
ATOM 712 C CA . ASP A 1 87 ? 9.585 22.733 -0.069 1.00 86.99 356 ASP A CA 1
ATOM 713 C C . ASP A 1 87 ? 9.887 23.932 -0.968 1.00 95.79 356 ASP A C 1
ATOM 714 O O . ASP A 1 87 ? 10.020 25.052 -0.466 1.00 95.68 356 ASP A O 1
ATOM 719 N N . GLN A 1 88 ? 10.006 23.686 -2.289 1.00 96.31 357 GLN A N 1
ATOM 720 C CA . GLN A 1 88 ? 10.286 24.705 -3.300 1.00 100.54 357 GLN A CA 1
ATOM 721 C C . GLN A 1 88 ? 9.132 25.710 -3.433 1.00 110.41 357 GLN A C 1
ATOM 722 O O . GLN A 1 88 ? 9.391 26.893 -3.656 1.00 113.12 357 GLN A O 1
ATOM 728 N N . GLU A 1 89 ? 7.870 25.255 -3.275 1.00 108.62 358 GLU A N 1
ATOM 729 C CA . GLU A 1 89 ? 6.699 26.136 -3.377 1.00 113.14 358 GLU A CA 1
ATOM 730 C C . GLU A 1 89 ? 6.274 26.727 -2.004 1.00 115.60 358 GLU A C 1
ATOM 731 O O . GLU A 1 89 ? 5.121 27.122 -1.818 1.00 118.14 358 GLU A O 1
ATOM 737 N N . THR A 1 90 ? 7.231 26.812 -1.066 1.00 108.20 359 THR A N 1
ATOM 738 C CA . THR A 1 90 ? 7.079 27.408 0.266 1.00 106.94 359 THR A CA 1
ATOM 739 C C . THR A 1 90 ? 8.039 28.609 0.319 1.00 112.60 359 THR A C 1
ATOM 740 O O . THR A 1 90 ? 7.669 29.672 0.826 1.00 114.58 359 THR A O 1
ATOM 744 N N . LYS A 1 91 ? 9.263 28.431 -0.240 1.00 108.02 360 LYS A N 1
ATOM 745 C CA . LYS A 1 91 ? 10.317 29.446 -0.332 1.00 108.52 360 LYS A CA 1
ATOM 746 C C . LYS A 1 91 ? 9.892 30.599 -1.244 1.00 118.93 360 LYS A C 1
ATOM 747 O O . LYS A 1 91 ? 10.211 31.753 -0.954 1.00 120.16 360 LYS A O 1
ATOM 753 N N . ARG A 1 92 ? 9.156 30.278 -2.333 1.00 119.89 361 ARG A N 1
ATOM 754 C CA . ARG A 1 92 ? 8.618 31.237 -3.306 1.00 126.33 361 ARG A CA 1
ATOM 755 C C . ARG A 1 92 ? 7.543 32.095 -2.635 1.00 134.14 361 ARG A C 1
ATOM 756 O O . ARG A 1 92 ? 7.551 33.315 -2.791 1.00 137.63 361 ARG A O 1
ATOM 764 N N . TRP A 1 93 ? 6.645 31.444 -1.863 1.00 129.46 362 TRP A N 1
ATOM 765 C CA . TRP A 1 93 ? 5.541 32.042 -1.111 1.00 180.88 362 TRP A CA 1
ATOM 766 C C . TRP A 1 93 ? 6.050 33.055 -0.078 1.00 205.88 362 TRP A C 1
ATOM 767 O O . TRP A 1 93 ? 7.088 32.842 0.546 1.00 175.02 362 TRP A O 1
ATOM 778 N N . TYR A 1 105 ? 3.921 32.844 10.401 1.00 109.91 374 TYR A N 1
ATOM 779 C CA . TYR A 1 105 ? 4.653 31.692 9.881 1.00 105.26 374 TYR A CA 1
ATOM 780 C C . TYR A 1 105 ? 5.766 31.225 10.830 1.00 102.78 374 TYR A C 1
ATOM 781 O O . TYR A 1 105 ? 5.865 30.026 11.088 1.00 98.51 374 TYR A O 1
ATOM 790 N N . ASN A 1 106 ? 6.611 32.159 11.331 1.00 98.52 375 ASN A N 1
ATOM 791 C CA . ASN A 1 106 ? 7.698 31.838 12.265 1.00 93.61 375 ASN A CA 1
ATOM 792 C C . ASN A 1 106 ? 7.165 31.323 13.602 1.00 93.75 375 ASN A C 1
ATOM 793 O O . ASN A 1 106 ? 7.814 30.488 14.233 1.00 89.09 375 ASN A O 1
ATOM 798 N N . CYS A 1 107 ? 5.972 31.796 14.016 1.00 92.87 376 CYS A N 1
ATOM 799 C CA . CYS A 1 107 ? 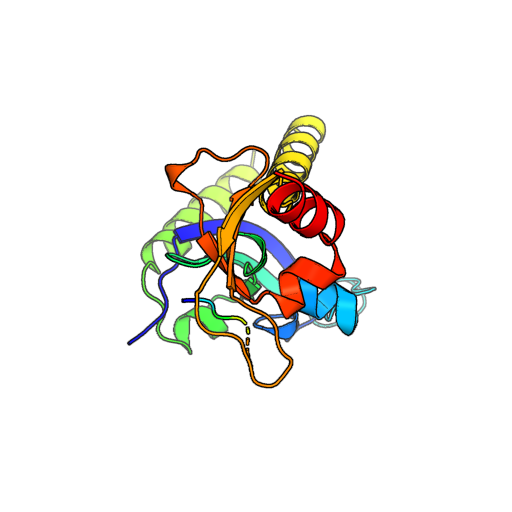5.284 31.348 15.234 1.00 91.70 376 CYS A CA 1
ATOM 800 C C . CYS A 1 107 ? 4.693 29.954 15.012 1.00 93.80 376 CYS A C 1
ATOM 801 O O . CYS A 1 107 ? 4.616 29.169 15.958 1.00 90.98 376 CYS A O 1
ATOM 804 N N . GLN A 1 108 ? 4.291 29.654 13.753 1.00 91.64 377 GLN A N 1
ATOM 805 C CA . GLN A 1 108 ? 3.724 28.368 13.323 1.00 89.31 377 GLN A CA 1
ATOM 806 C C . GLN A 1 108 ? 4.811 27.303 13.215 1.00 87.18 377 GL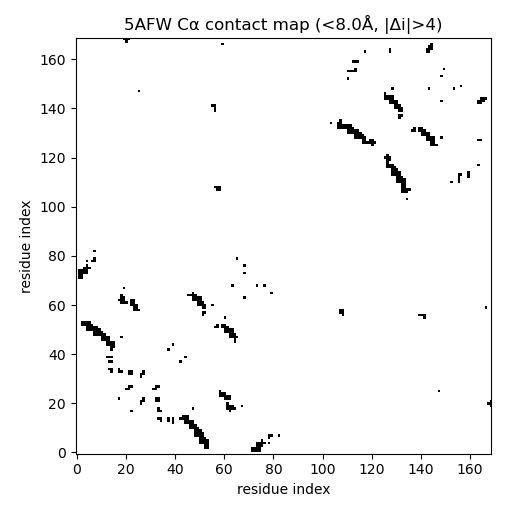N A C 1
ATOM 807 O O . GLN A 1 108 ? 4.606 26.165 13.649 1.00 84.09 377 GLN A O 1
ATOM 813 N N . GLN A 1 109 ? 5.974 27.674 12.642 1.00 81.67 378 GLN A N 1
ATOM 814 C CA . GLN A 1 109 ? 7.129 26.787 12.523 1.00 76.35 378 GLN A CA 1
ATOM 815 C C . GLN A 1 109 ? 7.675 26.486 13.920 1.00 77.56 378 GLN A C 1
ATOM 816 O O . GLN A 1 109 ? 8.021 25.333 14.192 1.00 73.43 378 GLN A O 1
ATOM 822 N N . GLU A 1 110 ? 7.697 27.499 14.825 1.00 76.50 379 GLU A N 1
ATOM 823 C CA . GLU A 1 110 ? 8.152 27.307 16.210 1.00 75.56 379 GLU A CA 1
ATOM 824 C C . GLU A 1 110 ? 7.223 26.337 16.953 1.00 77.34 379 GLU A C 1
ATOM 825 O O . GLU A 1 110 ? 7.713 25.424 17.625 1.00 71.80 379 GLU A O 1
ATOM 831 N N . LEU A 1 111 ? 5.885 26.523 16.803 1.00 75.76 380 LEU A N 1
ATOM 832 C CA . LEU A 1 111 ? 4.863 25.663 17.410 1.00 75.33 380 LEU A CA 1
ATOM 833 C C . LEU A 1 111 ? 5.048 24.209 16.940 1.00 74.69 380 LEU A C 1
ATOM 834 O O . LEU A 1 111 ? 5.072 23.298 17.772 1.00 70.90 380 LEU A O 1
ATOM 839 N N . THR A 1 112 ? 5.199 24.010 15.611 1.00 72.30 381 THR A N 1
ATOM 840 C CA . THR A 1 112 ? 5.424 22.713 14.967 1.00 69.79 381 THR A CA 1
ATOM 841 C C . THR A 1 112 ? 6.671 22.040 15.553 1.00 70.24 381 THR A C 1
ATOM 842 O O . THR A 1 112 ? 6.598 20.874 15.937 1.00 67.93 381 THR A O 1
ATOM 846 N N . ASP A 1 113 ? 7.785 22.794 15.664 1.00 66.09 382 ASP A N 1
ATOM 847 C CA . ASP A 1 113 ? 9.054 22.324 16.220 1.00 63.48 382 ASP A CA 1
ATOM 848 C C . ASP A 1 113 ? 8.920 21.855 17.678 1.00 64.32 382 ASP A C 1
ATOM 849 O O . ASP A 1 113 ? 9.446 20.797 18.018 1.00 57.93 382 ASP A O 1
ATOM 854 N N . ASP A 1 114 ? 8.189 22.612 18.519 1.00 63.23 383 ASP A N 1
ATOM 855 C CA . ASP A 1 114 ? 7.943 22.244 19.919 1.00 62.99 383 ASP A CA 1
ATOM 856 C C . ASP A 1 114 ? 7.158 20.926 20.029 1.00 64.29 383 ASP A C 1
ATOM 857 O O . ASP A 1 114 ? 7.462 20.107 20.902 1.00 60.32 383 ASP A O 1
ATOM 862 N N . LEU A 1 115 ? 6.229 20.733 19.122 1.00 62.28 384 LEU A N 1
ATOM 863 C CA . LEU A 1 115 ? 5.404 19.555 19.035 1.00 61.19 384 LEU A CA 1
ATOM 864 C C . LEU A 1 115 ? 6.252 18.332 18.729 1.00 58.49 384 LEU A C 1
ATOM 865 O O . LEU A 1 115 ? 6.152 17.323 19.374 1.00 54.76 384 LEU A O 1
ATOM 870 N N . HIS A 1 116 ? 7.074 18.471 17.709 1.00 54.23 385 HIS A N 1
ATOM 871 C CA . HIS A 1 116 ? 8.006 17.437 17.252 1.00 52.21 385 HIS A CA 1
ATOM 872 C C . HIS A 1 116 ? 8.952 17.014 18.377 1.00 51.17 385 HIS A C 1
ATOM 873 O O . HIS A 1 116 ? 9.233 15.818 18.527 1.00 47.65 385 HIS A O 1
ATOM 880 N N . LYS A 1 117 ? 9.375 17.981 19.217 1.00 46.06 386 LYS A N 1
ATOM 881 C CA . LYS A 1 117 ? 10.213 17.699 20.382 1.00 45.26 386 LYS A CA 1
ATOM 882 C C . LYS A 1 117 ? 9.444 16.870 21.415 1.00 46.07 386 LYS A C 1
ATOM 883 O O . LYS A 1 117 ? 10.003 15.947 22.006 1.00 43.84 386 LYS A O 1
ATOM 889 N N . GLN A 1 118 ? 8.144 17.156 21.603 1.00 42.25 387 GLN A N 1
ATOM 890 C CA . GLN A 1 118 ? 7.306 16.404 22.538 1.00 41.57 387 GLN A CA 1
ATOM 891 C C . GLN A 1 118 ? 7.227 14.899 22.168 1.00 41.27 387 GLN A C 1
ATOM 892 O O . GLN A 1 118 ? 7.236 14.053 23.073 1.00 39.42 387 GLN A O 1
ATOM 898 N N . TYR A 1 119 ? 7.208 14.567 20.854 1.00 37.60 388 TYR A N 1
ATOM 899 C CA . TYR A 1 119 ? 7.140 13.164 20.396 1.00 35.67 388 TYR A CA 1
ATOM 900 C C . TYR A 1 119 ? 8.356 12.355 20.841 1.00 35.80 388 TYR A C 1
ATOM 901 O O . TYR A 1 119 ? 8.318 11.122 20.802 1.00 33.32 388 TYR A O 1
ATOM 910 N N . GLN A 1 120 ? 9.415 13.042 21.298 1.00 33.66 389 GLN A N 1
ATOM 911 C CA . GLN A 1 120 ? 10.618 12.377 21.777 1.00 33.00 389 GLN A CA 1
ATOM 912 C C . GLN A 1 120 ? 10.633 12.258 23.294 1.00 37.81 389 GLN A C 1
ATOM 913 O O . GLN A 1 120 ? 11.643 11.801 23.863 1.00 37.99 389 GLN A O 1
ATOM 919 N N . ILE A 1 121 ? 9.520 12.588 23.939 1.00 35.61 390 ILE A N 1
ATOM 920 C CA . ILE A 1 121 ? 9.401 12.546 25.386 1.00 36.34 390 ILE A CA 1
ATOM 921 C C . ILE A 1 121 ? 8.517 11.381 25.799 1.00 37.66 390 ILE A C 1
ATOM 922 O O . ILE A 1 121 ? 7.354 11.298 25.382 1.00 36.48 390 ILE A O 1
ATOM 927 N N . VAL A 1 122 ? 9.051 10.516 26.687 1.00 34.54 391 VAL A N 1
ATOM 928 C CA . VAL A 1 122 ? 8.272 9.440 27.257 1.00 34.53 391 VAL A CA 1
ATOM 929 C C . VAL A 1 122 ? 7.309 10.053 28.257 1.00 40.06 391 VAL A C 1
ATOM 930 O O . VAL A 1 122 ? 7.748 10.679 29.222 1.00 40.62 391 VAL A O 1
ATOM 934 N N . GLU A 1 123 ? 6.003 9.843 28.040 1.00 37.19 392 GLU A N 1
ATOM 935 C CA . GLU A 1 123 ? 4.943 10.312 28.930 1.00 39.85 392 GLU A CA 1
ATOM 936 C C . GLU A 1 123 ? 4.702 9.262 30.010 1.00 43.58 392 GLU A C 1
ATOM 937 O O . GLU A 1 123 ? 4.537 9.608 31.182 1.00 44.22 392 GLU A O 1
ATOM 943 N N . ARG A 1 124 ? 4.712 7.969 29.622 1.00 38.93 393 ARG A N 1
ATOM 944 C CA . ARG A 1 124 ? 4.411 6.873 30.512 1.00 39.54 393 ARG A CA 1
ATOM 945 C C . ARG A 1 124 ? 4.984 5.596 29.932 1.00 38.55 393 ARG A C 1
ATOM 946 O O . ARG A 1 124 ? 5.042 5.417 28.709 1.00 35.99 393 ARG A O 1
ATOM 954 N N . ILE A 1 125 ? 5.378 4.698 30.817 1.00 36.66 394 ILE A N 1
ATOM 955 C CA . ILE A 1 125 ? 5.803 3.350 30.434 1.00 34.87 394 ILE A CA 1
ATOM 956 C C . ILE A 1 125 ? 4.633 2.445 30.809 1.00 39.07 394 ILE A C 1
ATOM 957 O O . ILE A 1 125 ? 4.086 2.571 31.917 1.00 38.97 394 ILE A O 1
ATOM 962 N N . ILE A 1 126 ? 4.205 1.579 29.870 1.00 34.95 395 ILE A N 1
ATOM 963 C CA . ILE A 1 126 ? 3.026 0.756 30.108 1.00 36.48 395 ILE A CA 1
ATOM 964 C C . ILE A 1 126 ? 3.294 -0.747 30.044 1.00 40.85 395 ILE A C 1
ATOM 965 O O . ILE A 1 126 ? 2.359 -1.509 30.287 1.00 40.13 395 ILE A O 1
ATOM 970 N N . ALA A 1 127 ? 4.546 -1.189 29.748 1.00 37.08 396 ALA A N 1
ATOM 971 C CA . ALA A 1 127 ? 4.909 -2.627 29.774 1.00 36.78 396 ALA A CA 1
ATOM 972 C C . ALA A 1 127 ? 6.419 -2.755 29.796 1.00 38.97 396 ALA A C 1
ATOM 973 O O . ALA A 1 127 ? 7.110 -1.802 29.444 1.00 36.40 396 ALA A O 1
ATOM 975 N N . HIS A 1 128 ? 6.929 -3.947 30.182 1.00 38.92 397 HIS A N 1
ATOM 976 C CA . HIS A 1 128 ? 8.364 -4.240 30.166 1.00 38.02 397 HIS A CA 1
ATOM 977 C C . HIS A 1 128 ? 8.600 -5.671 29.725 1.00 42.25 397 HIS A C 1
ATOM 978 O O . HIS A 1 128 ? 7.712 -6.510 29.888 1.00 42.88 397 HIS A O 1
ATOM 985 N N . SER A 1 129 ? 9.757 -5.932 29.090 1.00 38.80 398 SER A N 1
ATOM 986 C CA . SER A 1 129 ? 10.115 -7.270 28.624 1.00 40.89 398 SER A CA 1
ATOM 987 C C . SER A 1 129 ? 10.543 -8.151 29.792 1.00 48.14 398 SER A C 1
ATOM 988 O O . SER A 1 129 ? 11.124 -7.658 30.775 1.00 47.58 398 SER A O 1
ATOM 991 N N . ASN A 1 130 ? 10.280 -9.466 29.678 1.00 49.38 399 ASN A N 1
ATOM 992 C CA . ASN A 1 130 ? 10.700 -10.433 30.694 1.00 52.40 399 ASN A CA 1
ATOM 993 C C . ASN A 1 130 ? 12.223 -10.568 30.632 1.00 57.06 399 ASN A C 1
ATOM 994 O O . ASN A 1 130 ? 12.872 -10.634 31.675 1.00 60.07 399 ASN A O 1
ATOM 999 N N . GLN A 1 131 ? 12.790 -10.517 29.411 1.00 51.37 400 GLN A N 1
ATOM 1000 C CA . GLN A 1 131 ? 14.232 -10.611 29.222 1.00 53.31 400 GLN A CA 1
ATOM 1001 C C . GLN A 1 131 ? 14.917 -9.285 29.489 1.00 51.85 400 GLN A C 1
ATOM 1002 O O . GLN A 1 131 ? 14.385 -8.210 29.187 1.00 46.78 400 GLN A O 1
ATOM 1008 N N . LYS A 1 132 ? 16.123 -9.378 30.032 1.00 49.81 401 LYS A N 1
ATOM 1009 C CA . LYS A 1 132 ? 16.955 -8.221 30.330 1.00 48.63 401 LYS A CA 1
ATOM 1010 C C . LYS A 1 132 ? 18.256 -8.353 29.554 1.00 49.95 401 LYS A C 1
ATOM 1011 O O . LYS A 1 132 ? 18.717 -9.460 29.277 1.00 51.78 401 LYS A O 1
ATOM 1017 N N . SER A 1 133 ? 18.867 -7.222 29.236 1.00 45.77 402 SER A N 1
ATOM 1018 C CA . SER A 1 133 ? 20.168 -7.181 28.572 1.00 45.98 402 SER A CA 1
ATOM 1019 C C . SER A 1 133 ? 21.265 -7.673 29.537 1.00 53.32 402 SER A C 1
ATOM 1020 O O . SER A 1 133 ? 20.987 -7.909 30.717 1.00 54.11 402 SER A O 1
ATOM 1023 N N . ALA A 1 134 ? 22.513 -7.840 29.049 1.00 50.09 403 ALA A N 1
ATOM 1024 C CA . ALA A 1 134 ? 23.618 -8.245 29.933 1.00 54.08 403 ALA A CA 1
ATOM 1025 C C . ALA A 1 134 ? 23.834 -7.209 31.050 1.00 58.39 403 ALA A C 1
ATOM 1026 O O . ALA A 1 134 ? 24.312 -7.565 32.137 1.00 61.94 403 ALA A O 1
ATOM 1028 N N . ALA A 1 135 ? 23.487 -5.938 30.768 1.00 53.70 404 ALA A N 1
ATOM 1029 C CA . ALA A 1 135 ? 23.595 -4.818 31.698 1.00 54.54 404 ALA A CA 1
ATOM 1030 C C . ALA A 1 135 ? 22.382 -4.720 32.660 1.00 55.69 404 ALA A C 1
ATOM 1031 O O . ALA A 1 135 ? 22.342 -3.814 33.490 1.00 55.29 404 ALA A O 1
ATOM 1033 N N . GLY A 1 136 ? 21.451 -5.675 32.547 1.00 48.99 405 GLY A N 1
ATOM 1034 C CA . GLY A 1 136 ? 20.280 -5.816 33.405 1.00 49.42 405 GLY A CA 1
ATOM 1035 C C . GLY A 1 136 ? 19.108 -4.905 33.104 1.00 49.19 405 GLY A C 1
ATOM 1036 O O . GLY A 1 136 ? 18.269 -4.677 33.970 1.00 48.52 405 GLY A O 1
ATOM 1037 N N . TYR A 1 137 ? 19.006 -4.412 31.871 1.00 41.56 406 TYR A N 1
ATOM 1038 C CA . TYR A 1 137 ? 17.915 -3.535 31.513 1.00 40.04 406 TYR A CA 1
ATOM 1039 C C . TYR A 1 137 ? 16.866 -4.312 30.709 1.00 41.91 406 TYR A C 1
ATOM 1040 O O . TYR A 1 137 ? 17.219 -4.870 29.670 1.00 40.13 406 TYR A O 1
ATOM 1049 N N . PRO A 1 138 ? 15.576 -4.266 31.089 1.00 41.01 407 PRO A N 1
ATOM 1050 C CA . PRO A 1 138 ? 14.542 -4.814 30.193 1.00 39.07 407 PRO A CA 1
ATOM 1051 C C . PRO A 1 138 ? 14.300 -3.785 29.098 1.00 38.99 407 PRO A C 1
ATOM 1052 O O . PRO A 1 138 ? 14.793 -2.652 29.204 1.00 37.86 407 PRO A O 1
ATOM 1056 N N . ASP A 1 139 ? 13.481 -4.139 28.095 1.00 35.17 408 ASP A N 1
ATOM 1057 C CA . ASP A 1 139 ? 12.986 -3.149 27.150 1.00 33.84 408 ASP A CA 1
ATOM 1058 C C . ASP A 1 139 ? 11.673 -2.635 27.725 1.00 36.93 408 ASP A C 1
ATOM 1059 O O . ASP A 1 139 ? 11.004 -3.363 28.454 1.00 38.06 408 ASP A O 1
ATOM 1064 N N . TYR A 1 140 ? 11.298 -1.388 27.407 1.00 33.87 409 TYR A N 1
ATOM 1065 C CA . TYR A 1 140 ? 10.076 -0.764 27.913 1.00 33.50 409 TYR A CA 1
ATOM 1066 C C . TYR A 1 140 ? 9.157 -0.357 26.796 1.00 32.49 409 TYR A C 1
ATOM 1067 O O . TYR A 1 140 ? 9.647 0.146 25.778 1.00 31.75 409 TYR A O 1
ATOM 1076 N N . TYR A 1 141 ? 7.829 -0.542 26.987 1.00 31.91 410 TYR A N 1
ATOM 1077 C CA . TYR A 1 141 ? 6.849 -0.093 25.984 1.00 31.38 410 TYR A CA 1
ATOM 1078 C C . TYR A 1 141 ? 6.416 1.304 26.394 1.00 34.28 410 TYR A C 1
ATOM 1079 O O . TYR A 1 141 ? 5.803 1.500 27.448 1.00 34.01 410 TYR A O 1
ATOM 1088 N N . CYS A 1 142 ? 6.739 2.284 25.535 1.00 31.01 411 CYS A N 1
ATOM 1089 C CA . CYS A 1 142 ? 6.606 3.704 25.804 1.00 31.36 411 CYS A CA 1
ATOM 1090 C C . CYS A 1 142 ? 5.449 4.382 25.114 1.00 31.23 411 CYS A C 1
ATOM 1091 O O . CYS A 1 142 ? 5.323 4.231 23.908 1.00 30.64 411 CYS A O 1
ATOM 1094 N N . LYS A 1 143 ? 4.715 5.226 25.862 1.00 31.32 412 LYS A N 1
ATOM 1095 C CA . LYS A 1 143 ? 3.677 6.128 25.372 1.00 32.25 412 LYS A CA 1
ATOM 1096 C C . LYS A 1 143 ? 4.395 7.504 25.237 1.00 33.31 412 LYS A C 1
ATOM 1097 O O . LYS A 1 143 ? 4.947 8.012 26.227 1.00 35.65 412 LYS A O 1
ATOM 1103 N N . TRP A 1 144 ? 4.387 8.064 24.030 1.00 31.68 413 TRP A N 1
ATOM 1104 C CA . TRP A 1 144 ? 5.045 9.319 23.694 1.00 32.17 413 TRP A CA 1
ATOM 1105 C C . TRP A 1 144 ? 4.129 10.495 23.870 1.00 38.88 413 TRP A C 1
ATOM 1106 O O . TRP A 1 144 ? 2.920 10.435 23.535 1.00 37.99 413 TRP A O 1
ATOM 1117 N N . GLN A 1 145 ? 4.693 11.563 24.437 1.00 37.00 414 GLN A N 1
ATOM 1118 C CA . GLN A 1 145 ? 3.926 12.791 24.651 1.00 39.83 414 GLN A CA 1
ATOM 1119 C C . GLN A 1 145 ? 3.431 13.349 23.331 1.00 43.14 414 GLN A C 1
ATOM 1120 O O . GLN A 1 145 ? 4.186 13.379 22.3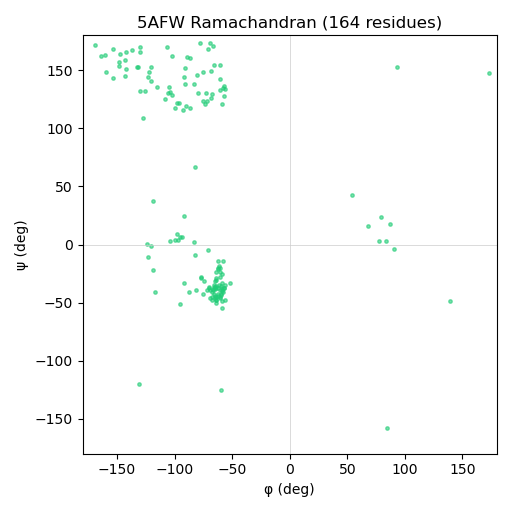31 1.00 42.74 414 GLN A O 1
ATOM 1126 N N . GLY A 1 146 ? 2.128 13.714 23.323 1.00 43.67 415 GLY A N 1
ATOM 1127 C CA . GLY A 1 146 ? 1.530 14.267 22.122 1.00 45.53 415 GLY A CA 1
ATOM 1128 C C . GLY A 1 146 ? 1.177 13.284 21.025 1.00 46.84 415 GLY A C 1
ATOM 1129 O O . GLY A 1 146 ? 0.693 13.698 19.983 1.00 47.04 415 GLY A O 1
ATOM 1130 N N . LEU A 1 147 ? 1.373 11.981 21.242 1.00 41.50 416 LEU A N 1
ATOM 1131 C CA . LEU A 1 147 ? 1.038 10.965 20.234 1.00 39.14 416 LEU A CA 1
ATOM 1132 C C . LEU A 1 147 ? 0.038 9.959 20.817 1.00 43.48 416 LEU A C 1
ATOM 1133 O O . LEU A 1 147 ? 0.130 9.646 21.994 1.00 42.08 416 LEU A O 1
ATOM 1138 N N . PRO A 1 148 ? -0.866 9.376 20.007 1.00 41.12 417 PRO A N 1
ATOM 1139 C CA . PRO A 1 148 ? -1.780 8.362 20.554 1.00 41.14 417 PRO A CA 1
ATOM 1140 C C . PRO A 1 148 ? -1.096 7.026 20.908 1.00 38.87 417 PRO A C 1
ATOM 1141 O O . PRO A 1 148 ? 0.067 6.796 20.550 1.00 37.43 417 PRO A O 1
ATOM 1145 N N . TYR A 1 149 ? -1.853 6.146 21.646 1.00 38.71 418 TYR A N 1
ATOM 1146 C CA . TYR A 1 149 ? -1.340 4.822 22.063 1.00 35.70 418 TYR A CA 1
ATOM 1147 C C . TYR A 1 149 ? -0.966 3.916 20.898 1.00 35.92 418 TYR A C 1
ATOM 1148 O O . TYR A 1 149 ? -0.063 3.087 21.041 1.00 34.80 418 TYR A O 1
ATOM 1157 N N . SER A 1 150 ? -1.559 4.156 19.706 1.00 37.10 419 SER A N 1
ATOM 1158 C CA . SER A 1 150 ? -1.182 3.412 18.513 1.00 37.52 419 SER A CA 1
ATOM 1159 C C . SER A 1 150 ? 0.299 3.652 18.148 1.00 38.75 419 SER A C 1
ATOM 1160 O O . SER A 1 150 ? 0.883 2.847 17.417 1.00 39.88 419 SER A O 1
ATOM 1163 N N . GLU A 1 151 ? 0.903 4.766 18.634 1.00 34.48 420 GLU A N 1
ATOM 1164 C CA . GLU A 1 151 ? 2.298 5.112 18.344 1.00 34.41 420 GLU A CA 1
ATOM 1165 C C . GLU A 1 151 ? 3.283 4.639 19.433 1.00 33.70 420 GLU A C 1
ATOM 1166 O O . GLU A 1 151 ? 4.465 5.015 19.389 1.00 31.74 420 GLU A O 1
ATOM 1172 N N . CYS A 1 152 ? 2.796 3.860 20.437 1.00 31.25 421 CYS A N 1
ATOM 1173 C CA . CYS A 1 152 ? 3.704 3.330 21.468 1.00 29.49 421 CYS A CA 1
ATOM 1174 C C . CYS A 1 152 ? 4.757 2.447 20.810 1.00 31.70 421 CYS A C 1
ATOM 1175 O O . CYS A 1 152 ? 4.495 1.794 19.795 1.00 33.10 421 CYS A O 1
ATOM 1178 N N . SER A 1 153 ? 5.904 2.336 21.460 1.00 28.29 422 SER A N 1
ATOM 1179 C CA . SER A 1 153 ? 6.977 1.533 20.896 1.00 29.35 422 SER A CA 1
ATOM 1180 C C . SER A 1 153 ? 7.815 0.892 21.985 1.00 31.23 422 SER A C 1
ATOM 1181 O O . SER A 1 153 ? 7.957 1.430 23.113 1.00 30.20 422 SER A O 1
ATOM 1184 N N . TRP A 1 154 ? 8.434 -0.243 21.615 1.00 29.77 42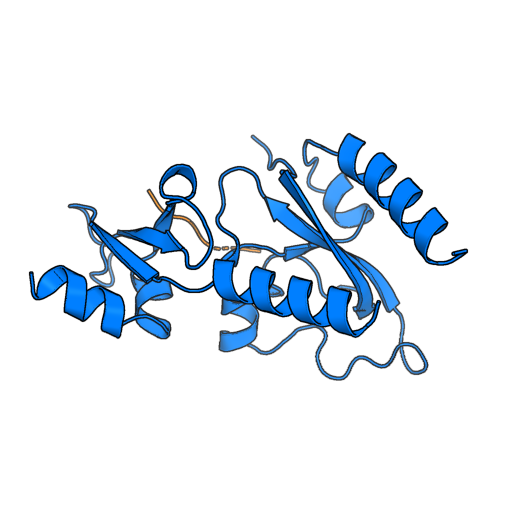3 TRP A N 1
ATOM 1185 C CA . TRP A 1 154 ? 9.403 -0.914 22.499 1.00 30.89 423 TRP A CA 1
ATOM 1186 C C . TRP A 1 154 ? 10.724 -0.190 22.379 1.00 33.52 423 TRP A C 1
ATOM 1187 O O . TRP A 1 154 ? 11.199 0.038 21.254 1.00 32.91 423 TRP A O 1
ATOM 1198 N N . GLU A 1 155 ? 11.336 0.159 23.524 1.00 30.39 424 GLU A N 1
ATOM 1199 C CA . GLU A 1 155 ? 12.621 0.855 23.528 1.00 29.77 424 GLU A CA 1
ATOM 1200 C C . GLU A 1 155 ? 13.625 0.206 24.499 1.00 34.31 424 GLU A C 1
ATOM 1201 O O . GLU A 1 155 ? 13.241 -0.375 25.511 1.00 32.96 424 GLU A O 1
ATOM 1207 N N . ASP A 1 156 ? 14.887 0.375 24.184 1.00 33.57 425 ASP A N 1
ATOM 1208 C CA . ASP A 1 156 ? 16.023 -0.073 24.961 1.00 35.24 425 ASP A CA 1
ATOM 1209 C C . ASP A 1 156 ? 15.972 0.557 26.358 1.00 36.25 425 ASP A C 1
ATOM 1210 O O . ASP A 1 156 ? 15.968 1.735 26.477 1.00 33.78 425 ASP A O 1
ATOM 1215 N N . GLY A 1 157 ? 15.925 -0.240 27.415 1.00 35.93 426 GLY A N 1
ATOM 1216 C CA . GLY A 1 157 ? 15.856 0.279 28.770 1.00 35.64 426 GLY A CA 1
ATOM 1217 C C . GLY A 1 157 ? 17.039 1.174 29.128 1.00 38.41 426 GLY A C 1
ATOM 1218 O O . GLY A 1 157 ? 16.859 2.170 29.826 1.00 39.00 426 GLY A O 1
ATOM 1219 N N . ALA A 1 158 ? 18.252 0.831 28.685 1.00 38.03 427 ALA A N 1
ATOM 1220 C CA . ALA A 1 158 ? 19.427 1.672 28.975 1.00 40.26 427 ALA A CA 1
ATOM 1221 C C . ALA A 1 158 ? 19.254 3.089 28.391 1.00 43.30 427 ALA A C 1
ATOM 1222 O O . ALA A 1 158 ? 19.604 4.068 29.053 1.00 43.69 427 ALA A O 1
ATOM 1224 N N . LEU A 1 159 ? 18.671 3.189 27.178 1.00 38.82 428 LEU A N 1
ATOM 1225 C CA . LEU A 1 159 ? 18.415 4.479 26.536 1.00 36.95 428 LEU A CA 1
ATOM 1226 C C . LEU A 1 159 ? 17.336 5.242 27.279 1.00 39.18 428 LEU A C 1
ATOM 1227 O O . LEU A 1 159 ? 17.535 6.399 27.635 1.00 37.64 428 LEU A O 1
ATOM 1232 N N . ILE A 1 160 ? 16.239 4.573 27.626 1.00 35.28 429 ILE A N 1
ATOM 1233 C CA . ILE A 1 160 ? 15.123 5.215 28.327 1.00 35.33 429 ILE A CA 1
ATOM 1234 C C . ILE A 1 160 ? 15.553 5.703 29.714 1.00 40.55 429 ILE A C 1
ATOM 1235 O O . ILE A 1 160 ? 15.146 6.789 30.121 1.00 42.06 429 ILE A O 1
ATOM 1240 N N . SER A 1 161 ? 16.418 4.926 30.424 1.00 37.09 430 SER A N 1
ATOM 1241 C CA . SER A 1 161 ? 16.867 5.307 31.776 1.00 39.29 430 SER A CA 1
ATOM 1242 C C . SER A 1 161 ? 17.697 6.598 31.835 1.00 46.02 430 SER A C 1
ATOM 1243 O O . SER A 1 161 ? 17.746 7.243 32.878 1.00 47.82 430 SER A O 1
ATOM 1246 N N . LYS A 1 162 ? 18.347 6.976 30.716 1.00 44.00 431 LYS A N 1
ATOM 1247 C CA . LYS A 1 162 ? 19.209 8.168 30.671 1.00 43.91 431 LYS A CA 1
ATOM 1248 C C . LYS A 1 162 ? 18.450 9.471 30.945 1.00 48.94 431 LYS A C 1
ATOM 1249 O O . LYS A 1 162 ? 18.938 10.317 31.688 1.00 51.44 431 LYS A O 1
ATOM 1255 N N . LYS A 1 163 ? 17.256 9.621 30.370 1.00 43.71 432 LYS A N 1
ATOM 1256 C CA . LYS A 1 163 ? 16.475 10.855 30.491 1.00 44.46 432 LYS A CA 1
ATOM 1257 C C . LYS A 1 163 ? 15.131 10.620 31.167 1.00 48.56 432 LYS A C 1
ATOM 1258 O O . LYS A 1 163 ? 14.573 11.559 31.720 1.00 53.05 432 LYS A O 1
ATOM 1264 N N . PHE A 1 164 ? 14.609 9.367 31.151 1.00 41.70 433 PHE A N 1
ATOM 1265 C CA . PHE A 1 164 ? 13.273 9.081 31.681 1.00 40.85 433 PHE A CA 1
ATOM 1266 C C . PHE A 1 164 ? 13.229 8.108 32.826 1.00 44.09 433 PHE A C 1
ATOM 1267 O O . PHE A 1 164 ? 12.254 7.353 32.973 1.00 41.70 433 PHE A O 1
ATOM 1275 N N . GLN A 1 165 ? 14.248 8.190 33.718 1.00 42.83 434 GLN A N 1
ATOM 1276 C CA . GLN A 1 165 ? 14.263 7.345 34.900 1.00 44.49 434 GLN A CA 1
ATOM 1277 C C . GLN A 1 165 ? 12.992 7.570 35.720 1.00 49.12 434 GLN A C 1
ATOM 1278 O O . GLN A 1 165 ? 12.427 6.600 36.204 1.00 47.66 434 GLN A O 1
ATOM 1284 N N . ALA A 1 166 ? 12.498 8.827 35.806 1.00 46.96 435 ALA A N 1
ATOM 1285 C CA . ALA A 1 166 ? 11.261 9.068 36.543 1.00 49.15 435 ALA A CA 1
ATOM 1286 C C . ALA A 1 166 ? 10.079 8.271 35.993 1.00 46.76 435 ALA A C 1
ATOM 1287 O O . ALA A 1 166 ? 9.279 7.850 36.777 1.00 47.84 435 ALA A O 1
ATOM 1289 N N . CYS A 1 167 ? 9.985 8.001 34.658 1.00 43.69 436 CYS A N 1
ATOM 1290 C CA . CYS A 1 167 ? 8.911 7.175 34.093 1.00 42.26 436 CYS A CA 1
ATOM 1291 C C . CYS A 1 167 ? 9.074 5.721 34.495 1.00 43.48 436 CYS A C 1
ATOM 1292 O O . CYS A 1 167 ? 8.065 5.009 34.625 1.00 40.10 436 CYS A O 1
ATOM 1295 N N . ILE A 1 168 ? 10.352 5.239 34.566 1.00 41.39 437 ILE A N 1
ATOM 1296 C CA . ILE A 1 168 ? 10.629 3.858 35.001 1.00 41.46 437 ILE A CA 1
ATOM 1297 C C . ILE A 1 168 ? 10.166 3.751 36.450 1.00 47.28 437 ILE A C 1
ATOM 1298 O O . ILE A 1 168 ? 9.444 2.813 36.767 1.00 46.81 437 ILE A O 1
ATOM 1303 N N . ASP A 1 169 ? 10.555 4.723 37.310 1.00 47.92 438 ASP A N 1
ATOM 1304 C CA . ASP A 1 169 ? 10.166 4.709 38.737 1.00 50.55 438 ASP A CA 1
ATOM 1305 C C . ASP A 1 169 ? 8.662 4.721 38.935 1.00 55.90 438 ASP A C 1
ATOM 1306 O O . ASP A 1 169 ? 8.186 3.985 39.786 1.00 57.90 438 ASP A O 1
ATOM 1311 N N . GLU A 1 170 ? 7.911 5.507 38.129 1.00 52.11 439 GLU A N 1
ATOM 1312 C CA . GLU A 1 170 ? 6.439 5.546 38.198 1.00 52.79 439 GLU A CA 1
ATOM 1313 C C . GLU A 1 170 ? 5.837 4.203 37.811 1.00 53.98 439 GLU A C 1
ATOM 1314 O O . GLU A 1 170 ? 4.925 3.735 38.486 1.00 56.55 439 GLU A O 1
ATOM 1320 N N . TYR A 1 171 ? 6.353 3.584 36.726 1.00 48.34 440 TYR A N 1
ATOM 1321 C CA . TYR A 1 171 ? 5.879 2.285 36.234 1.00 44.48 440 TYR A CA 1
ATOM 1322 C C . TYR A 1 171 ? 6.060 1.181 37.275 1.00 51.67 440 TYR A C 1
ATOM 1323 O O . TYR A 1 171 ? 5.138 0.391 37.480 1.00 52.00 440 TYR A O 1
ATOM 1332 N N . PHE A 1 172 ? 7.229 1.121 37.935 1.00 51.23 441 PHE A N 1
ATOM 1333 C CA . PHE A 1 172 ? 7.452 0.101 38.961 1.00 53.22 441 PHE A CA 1
ATOM 1334 C C . PHE A 1 172 ? 6.858 0.499 40.323 1.00 62.51 441 PHE A C 1
ATOM 1335 O O . PHE A 1 172 ? 6.789 -0.359 41.207 1.00 65.02 441 PHE A O 1
ATOM 1343 N N . SER A 1 173 ? 6.379 1.764 40.488 1.00 59.69 442 SER A N 1
ATOM 1344 C CA . SER A 1 173 ? 5.735 2.163 41.760 1.00 62.44 442 SER A CA 1
ATOM 1345 C C . SER A 1 173 ? 4.311 1.616 41.835 1.00 68.89 442 SER A C 1
ATOM 1346 O O . SER A 1 173 ? 3.799 1.421 42.929 1.00 72.15 442 SER A O 1
ATOM 1349 N N . ARG A 1 174 ? 3.660 1.416 40.668 1.00 64.83 443 ARG A N 1
ATOM 1350 C CA . ARG A 1 174 ? 2.292 0.887 40.557 1.00 92.39 443 ARG A CA 1
ATOM 1351 C C . ARG A 1 174 ? 2.247 -0.579 40.995 1.00 129.87 443 ARG A C 1
ATOM 1352 O O . ARG A 1 174 ? 1.257 -1.027 41.570 1.00 97.00 443 ARG A O 1
ATOM 1360 N N . THR B 2 3 ? 11.395 -5.951 22.405 1.00 74.07 110 THR B N 1
ATOM 1361 C CA . THR B 2 3 ? 11.814 -5.966 20.999 1.00 73.98 110 THR B CA 1
ATOM 1362 C C . THR B 2 3 ? 12.283 -4.564 20.551 1.00 74.80 110 THR B C 1
ATOM 1363 O O . THR B 2 3 ? 11.702 -3.953 19.644 1.00 74.21 110 THR B O 1
ATOM 1367 N N . SER B 2 4 ? 13.350 -4.068 21.199 1.00 68.08 111 SER B N 1
ATOM 1368 C CA . SER B 2 4 ? 13.913 -2.751 20.925 1.00 65.90 111 SER B CA 1
ATOM 1369 C C . SER B 2 4 ? 15.173 -2.767 20.090 1.00 66.15 111 SER B C 1
ATOM 1370 O O . SER B 2 4 ? 15.875 -3.781 20.020 1.00 66.16 111 SER B O 1
ATOM 1373 N N . ARG B 2 5 ? 15.501 -1.596 19.523 1.00 59.05 112 ARG B N 1
ATOM 1374 C CA . ARG B 2 5 ? 16.682 -1.376 18.705 1.00 57.40 112 ARG B CA 1
ATOM 1375 C C . ARG B 2 5 ? 17.184 0.072 18.909 1.00 56.11 112 ARG B C 1
ATOM 1376 O O . ARG B 2 5 ? 16.459 0.926 19.429 1.00 52.70 112 ARG B O 1
ATOM 1384 N N . ARG B 2 6 ? 18.434 0.333 18.488 1.00 51.11 113 ARG B N 1
ATOM 1385 C CA . ARG B 2 6 ? 19.080 1.643 18.539 1.00 50.50 113 ARG B CA 1
ATOM 1386 C C . ARG B 2 6 ? 19.657 1.845 17.154 1.00 51.40 113 ARG B C 1
ATOM 1387 O O . ARG B 2 6 ? 19.999 0.860 16.502 1.00 51.63 113 ARG B O 1
ATOM 1406 N N . ARG B 2 8 ? 22.544 2.411 14.820 1.00 51.88 115 ARG B N 1
ATOM 1407 C CA . ARG B 2 8 ? 23.966 2.161 14.847 1.00 54.37 115 ARG B CA 1
ATOM 1408 C C . ARG B 2 8 ? 24.534 2.493 13.482 1.00 60.98 115 ARG B C 1
ATOM 1409 O O . ARG B 2 8 ? 23.884 2.334 12.472 1.00 60.43 115 ARG B O 1
ATOM 1417 N N . ALA B 2 9 ? 25.761 2.962 13.462 1.00 59.55 116 ALA B N 1
ATOM 1418 C CA . ALA B 2 9 ? 26.380 3.326 12.210 1.00 95.29 116 ALA B CA 1
ATOM 1419 C C . ALA B 2 9 ? 26.531 2.154 11.285 1.00 122.10 116 ALA B C 1
ATOM 1420 O O . ALA B 2 9 ? 27.598 1.587 11.209 1.00 86.97 116 ALA B O 1
#

InterPro domains:
  IPR000330 SNF2, N-terminal domain [PF00176] (484-764)
  IPR000953 Chromo/chromo shadow domain [PS50013] (272-364)
  IPR000953 Chromo/chromo shadow domain [PS50013] (389-452)
  IPR000953 Chromo/chromo shadow domain [SM00298] (270-357)
  IPR000953 Chromo/chromo shadow domain [SM00298] (387-445)
  IPR001650 Helicase, C-terminal domain-like [PF00271] (789-902)
  IPR001650 Helicase, C-terminal domain-like [PS51194] (792-943)
  IPR001650 Helicase, C-terminal domain-like [SM00490] (818-902)
  IPR014001 Helicase superfamily 1/2, ATP-binding domain [PS51192] (493-663)
  IPR014001 Helicase superfamily 1/2, ATP-binding domain [SM00487] (477-674)
  IPR016197 Chromo-like domain superfamily [SSF54160] (272-364)
  IPR016197 Chromo-like domain superfamily [SSF54160] (367-444)
  IPR023779 Chromo domain, conserved site [PS00598] (318-338)
  IPR023779 Chromo domain, conserved site [PS00598] (409-429)
  IPR023780 Chromo domain [PF00385] (313-354)
  IPR023780 Chromo domain [PF00385] (390-443)
  IPR025260 Chromodomain-helicase-DNA-binding protein 1-like, C-terminal domain [PF13907] (1411-1499)
  IPR025260 Chromodomain-helicase-DNA-binding protein 1-like, C-terminal domain [SM01176] (1396-1500)
  IPR027417 P-loop containing nucleoside triphosphate hydrolase [G3DSA:3.40.50.300] (707-933)
  IPR027417 P-loop containing nucleoside triphosphate hydrolase [SSF52540] (428-697)

B-factor: mean 56.95, std 26.55, range [28.19, 205.88]

Secondary structure (DSSP, 8-state):
---BEEEEEEEEEEETT--SGGGSHHHHHHH--TTTT--TTTS-EEEEEEEEETTS-GGG-EEE-HHHHHHTT-B-THHHHHHHHHHHHHH---HHHHHHHHHHHHHTTSEEEEEEEEEEE-TTSPEEEEEEETTS-GGG-EEEEHHHHHHHHHHHHHHHHH-/------

Radius of gyration: 17.43 Å; Cα contacts (8 Å, |Δi|>4): 266; chains: 2; bounding box: 34×43×46 Å

Organism: Homo sapiens (NCBI:txid9606)

GO terms:
  GO:0005515 protein binding (F, IPI)
  GO:0005634 nucleus (C, IDA)
  GO:0005737 cytoplasm (C, IDA)
  GO:0043923 host-mediated activation of viral transcription (P, IMP)
  GO:0140002 histone H3K4me3 reader activity (F, IDA)
  GO:0006338 chromatin remodeling (P, IMP)
  GO:0005654 nucleoplasm (C, TAS)
  GO:0000228 nuclear chromosome (C, IDA)

Nearest PDB structures (foldseek):
  5afw-assembly1_A  TM=1.006E+00  e=5.128E-32  Homo sapiens
  2b2w-assembly1_A  TM=9.846E-01  e=6.225E-29  Homo sapiens
  2b2u-assembly1_A  TM=9.678E-01  e=2.301E-27  Homo sapiens
  2b2v-assembly1_B  TM=9.681E-01  e=3.501E-26  Homo sapiens
  8umg-assembly1_C  TM=9.919E-01  e=4.762E-13  Homo sapiens

Foldseek 3Di:
DAWAFDAFQDKDWFAPPQKDQCQQPLNCVVPNRPRPPPDVVPHDTAMWTWTDIPQDFLSRTIIHHLVRCVVRVYHPCVVVVVVVVVVVVVVVDDPVNVVVSVVLSVQSNDFPAWDDWDPDADPVGFTWTFTDTGNDDPVRTHTGTRVSCCVPPVVRVVVNVVD/DDDDPD

CATH classification: 2.40.50.40 (+1 more: 2.40.50.40)